Protein AF-A0A2K2VAF4-F1 (afdb_monomer_lite)

Radius of gyration: 20.51 Å; chains: 1; bounding box: 47×25×49 Å

pLDDT: mean 79.23, std 11.01, range [52.0, 97.5]

Secondary structure (DSSP, 8-state):
--HHHH-TTS-HHHHHHHTTS-HHHHHHHIIIIIITTTSS----------SSS-PEEEEEEEEEEGGGHHHHHHHHHHHTTSTTEEEEEEE-TTSEEEEEEEEEES-HHHHHHHHIIIIIIIS--EEE-

Structure (mmCIF, N/CA/C/O backbone):
data_AF-A0A2K2VAF4-F1
#
_entry.id   AF-A0A2K2VAF4-F1
#
loop_
_atom_site.group_PDB
_atom_site.id
_atom_site.type_symbol
_atom_site.label_atom_id
_atom_site.label_alt_id
_atom_site.label_comp_id
_atom_site.label_asym_id
_atom_site.label_entity_id
_atom_site.label_seq_id
_atom_site.pdbx_PDB_ins_code
_atom_site.Cartn_x
_atom_site.Cartn_y
_atom_site.Cartn_z
_atom_site.occupancy
_atom_site.B_iso_or_equiv
_atom_site.auth_seq_id
_atom_site.auth_comp_id
_atom_site.auth_asym_id
_atom_site.auth_atom_id
_atom_site.pdbx_PDB_model_num
ATOM 1 N N . MET A 1 1 ? -14.138 12.769 10.231 1.00 57.31 1 MET A N 1
ATOM 2 C CA . MET A 1 1 ? -13.441 11.464 10.156 1.00 57.31 1 MET A CA 1
ATOM 3 C C . MET A 1 1 ? -14.044 10.529 11.188 1.00 57.31 1 MET A C 1
ATOM 5 O O . MET A 1 1 ? -14.383 10.997 12.269 1.00 57.31 1 MET A O 1
ATOM 9 N N . ALA A 1 2 ? -14.223 9.248 10.860 1.00 76.12 2 ALA A N 1
ATOM 10 C CA . ALA A 1 2 ? -14.729 8.264 11.819 1.00 76.12 2 ALA A CA 1
ATOM 11 C C . ALA A 1 2 ? -13.666 7.969 12.897 1.00 76.12 2 ALA A C 1
ATOM 13 O O . ALA A 1 2 ? -12.475 7.975 12.599 1.00 76.12 2 ALA A O 1
ATOM 14 N N . LYS A 1 3 ? -14.076 7.693 14.144 1.00 81.81 3 LYS A N 1
ATOM 15 C CA . LYS A 1 3 ? -13.167 7.551 15.303 1.00 81.81 3 LYS A CA 1
ATOM 16 C C . LYS A 1 3 ? -12.039 6.529 15.070 1.00 81.81 3 LYS A C 1
ATOM 18 O O . LYS A 1 3 ? -10.884 6.860 15.300 1.00 81.81 3 LYS A O 1
ATOM 23 N N . LEU A 1 4 ? -12.356 5.360 14.502 1.00 80.00 4 LEU A N 1
ATOM 24 C CA . LEU A 1 4 ? -11.371 4.314 14.169 1.00 80.00 4 LEU A CA 1
ATOM 25 C C . LEU A 1 4 ? -10.371 4.703 13.069 1.00 80.00 4 LEU A C 1
ATOM 27 O O . LEU A 1 4 ? -9.291 4.129 13.010 1.00 80.00 4 LEU A O 1
ATOM 31 N N . GLN A 1 5 ? -10.700 5.673 12.209 1.00 80.44 5 GLN A N 1
ATOM 32 C CA . GLN A 1 5 ? -9.751 6.196 11.214 1.00 80.44 5 GLN A CA 1
ATOM 33 C C . GLN A 1 5 ? -8.731 7.148 11.845 1.00 80.44 5 GLN A C 1
ATOM 35 O O . GLN A 1 5 ? -7.645 7.335 11.305 1.00 80.44 5 GLN A O 1
ATOM 40 N N . MET A 1 6 ? -9.098 7.788 12.957 1.00 81.69 6 MET A N 1
ATOM 41 C CA . MET A 1 6 ? -8.213 8.695 13.686 1.00 81.69 6 MET A CA 1
ATOM 42 C C . MET A 1 6 ? -7.326 7.933 14.668 1.00 81.69 6 MET A C 1
ATOM 44 O O . MET A 1 6 ? -6.148 8.253 14.797 1.00 81.69 6 MET A O 1
ATOM 48 N N . ASP A 1 7 ? -7.903 6.944 15.348 1.00 83.25 7 ASP A N 1
ATOM 49 C CA . ASP A 1 7 ? -7.231 6.130 16.349 1.00 83.25 7 ASP A CA 1
ATOM 50 C C . ASP A 1 7 ? -7.825 4.714 16.366 1.00 83.25 7 ASP A C 1
ATOM 52 O O . ASP A 1 7 ? -8.927 4.478 16.869 1.00 83.25 7 ASP A O 1
ATOM 56 N N . SER A 1 8 ? -7.081 3.759 15.806 1.00 85.00 8 SER A N 1
ATOM 57 C CA . SER A 1 8 ? -7.471 2.346 15.780 1.00 85.00 8 SER A CA 1
ATOM 58 C C . SER A 1 8 ? -7.347 1.662 17.145 1.00 85.00 8 SER A C 1
ATOM 60 O O . SER A 1 8 ? -7.841 0.546 17.306 1.00 85.00 8 SER A O 1
ATOM 62 N N . LEU A 1 9 ? -6.726 2.319 18.134 1.00 86.69 9 LEU A N 1
ATOM 63 C CA . LEU A 1 9 ? -6.576 1.815 19.499 1.00 86.69 9 LEU A CA 1
ATOM 64 C C . LEU A 1 9 ? -7.702 2.278 20.430 1.00 86.69 9 LEU A C 1
ATOM 66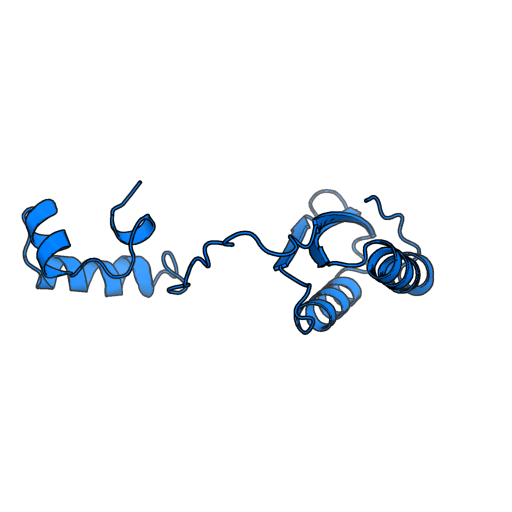 O O . LEU A 1 9 ? -7.736 1.860 21.589 1.00 86.69 9 LEU A O 1
ATOM 70 N N . THR A 1 10 ? -8.642 3.100 19.946 1.00 88.50 10 THR A N 1
ATOM 71 C CA . THR A 1 10 ? -9.796 3.519 20.745 1.00 88.50 10 THR A CA 1
ATOM 72 C C . THR A 1 10 ? -10.570 2.281 21.235 1.00 88.50 10 THR A C 1
ATOM 74 O O . THR A 1 10 ? -11.029 1.477 20.414 1.00 88.50 10 THR A O 1
ATOM 77 N N . PRO A 1 11 ? -10.782 2.121 22.556 1.00 92.50 11 PRO A N 1
ATOM 78 C CA . PRO A 1 11 ? -11.507 0.978 23.096 1.00 92.50 11 PRO A CA 1
ATOM 79 C C . PRO A 1 11 ? -12.932 0.868 22.540 1.00 92.50 11 PRO A C 1
ATOM 81 O O . PRO A 1 11 ? -13.665 1.855 22.452 1.00 92.50 11 PRO A O 1
ATOM 84 N N . MET A 1 12 ? -13.385 -0.356 22.247 1.00 92.44 12 MET A N 1
ATOM 85 C CA . MET A 1 12 ? -14.750 -0.597 21.743 1.00 92.44 12 MET A CA 1
ATOM 86 C C . MET A 1 12 ? -15.838 -0.114 22.710 1.00 92.44 12 MET A C 1
ATOM 88 O O . MET A 1 12 ? -16.926 0.257 22.278 1.00 92.44 12 MET A O 1
ATOM 92 N N . THR A 1 13 ? -15.546 -0.079 24.012 1.00 95.38 13 THR A N 1
ATOM 93 C CA . THR A 1 13 ? -16.416 0.496 25.048 1.00 95.38 13 THR A CA 1
ATOM 94 C C . THR A 1 13 ? -16.626 1.997 24.860 1.00 95.38 13 THR A C 1
ATOM 96 O O . THR A 1 13 ? -17.749 2.480 25.002 1.00 95.38 13 THR A O 1
ATOM 99 N N . GLU A 1 14 ? -15.583 2.738 24.484 1.00 94.00 14 GLU A N 1
ATOM 100 C CA . GLU A 1 14 ? -15.679 4.168 24.190 1.00 94.00 14 GLU A CA 1
ATOM 101 C C . GLU A 1 14 ? -16.489 4.407 22.913 1.00 94.00 14 GLU A C 1
ATOM 103 O O . GLU A 1 14 ? -17.366 5.270 22.896 1.00 94.00 14 GLU A O 1
ATOM 108 N N . ILE A 1 15 ? -16.263 3.600 21.872 1.00 92.81 15 ILE A N 1
ATOM 109 C CA . ILE A 1 15 ? -17.025 3.671 20.616 1.00 92.81 15 ILE A CA 1
ATOM 110 C C . ILE A 1 15 ? -18.506 3.372 20.866 1.00 92.81 15 ILE A C 1
ATOM 112 O O . ILE A 1 15 ? -19.373 4.115 20.412 1.00 92.81 15 ILE A O 1
ATOM 116 N N . ALA A 1 16 ? -18.803 2.320 21.630 1.00 94.50 16 ALA A N 1
ATOM 117 C CA . ALA A 1 16 ? -20.161 1.942 22.005 1.00 94.50 16 ALA A CA 1
ATOM 118 C C . ALA A 1 16 ? -20.878 3.066 22.766 1.00 94.50 16 ALA A C 1
ATOM 120 O O . ALA A 1 16 ? -22.022 3.392 22.449 1.00 94.50 16 ALA A O 1
ATOM 121 N N . ARG A 1 17 ? -20.174 3.717 23.701 1.00 95.38 17 ARG A N 1
ATOM 122 C CA . ARG A 1 17 ? -20.677 4.879 24.443 1.00 95.38 17 ARG A CA 1
ATOM 123 C C . ARG A 1 17 ? -20.974 6.064 23.521 1.00 95.38 17 ARG A C 1
ATOM 125 O O . ARG A 1 17 ? -22.045 6.649 23.630 1.00 95.38 17 ARG A O 1
ATOM 132 N N . LEU A 1 18 ? -20.057 6.408 22.614 1.00 93.38 18 LEU A N 1
ATOM 133 C CA . LEU A 1 18 ? -20.227 7.525 21.670 1.00 93.38 18 LEU A CA 1
ATOM 134 C C . LEU A 1 18 ? -21.395 7.303 20.704 1.00 93.38 18 LEU A C 1
ATOM 136 O O . LEU A 1 18 ? -22.095 8.246 20.352 1.00 93.38 18 LEU A O 1
ATOM 140 N N . LEU A 1 19 ? -21.603 6.056 20.284 1.00 93.19 19 LEU A N 1
ATOM 141 C CA . LEU A 1 19 ? -22.666 5.671 19.358 1.00 93.19 19 LEU A CA 1
ATOM 142 C C . LEU A 1 19 ? -23.986 5.316 20.064 1.00 93.19 19 LEU A C 1
ATOM 144 O O . LEU A 1 19 ? -24.953 4.978 19.387 1.00 93.19 19 LEU A O 1
ATOM 148 N N . ASN A 1 20 ? -24.028 5.375 21.401 1.00 96.31 20 ASN A N 1
ATOM 149 C CA . ASN A 1 20 ? -25.160 4.972 22.238 1.00 96.31 20 ASN A CA 1
ATOM 150 C C . ASN A 1 20 ? -25.717 3.575 21.886 1.00 96.31 20 ASN A C 1
ATOM 152 O O . ASN A 1 20 ? -26.913 3.376 21.667 1.00 96.31 20 ASN A O 1
ATOM 156 N N . VAL A 1 21 ? -24.826 2.590 21.789 1.00 96.69 21 VAL A N 1
ATOM 157 C CA . VAL A 1 21 ? -25.158 1.189 21.492 1.00 96.69 21 VAL A CA 1
ATOM 158 C C . VAL A 1 21 ? -24.388 0.248 22.412 1.00 96.69 21 VAL A C 1
ATOM 160 O O . VAL A 1 21 ? -23.443 0.646 23.085 1.00 96.69 21 VAL A O 1
ATOM 163 N N . SER A 1 22 ? -24.761 -1.034 22.435 1.00 97.50 22 SER A N 1
ATOM 164 C CA . SER A 1 22 ? -23.991 -2.040 23.168 1.00 97.50 22 SER A CA 1
ATOM 165 C C . SER A 1 22 ? -22.660 -2.349 22.476 1.00 97.50 22 SER A C 1
ATOM 167 O O . SER A 1 22 ? -22.562 -2.356 21.246 1.00 97.50 22 SER A O 1
ATOM 169 N N . VAL A 1 23 ? -21.648 -2.701 23.273 1.00 96.38 23 VAL A N 1
ATOM 170 C CA . VAL A 1 23 ? -20.339 -3.162 22.776 1.00 96.38 23 VAL A CA 1
ATOM 171 C C . VAL A 1 23 ? -20.499 -4.338 21.809 1.00 96.38 23 VAL A C 1
ATOM 173 O O . VAL A 1 23 ? -19.876 -4.359 20.750 1.00 96.38 23 VAL A O 1
ATOM 176 N N . SER A 1 24 ? -21.403 -5.276 22.105 1.00 97.31 24 SER A N 1
ATOM 177 C CA . SER A 1 24 ? -21.695 -6.417 21.229 1.00 97.31 24 SER A CA 1
ATOM 178 C C . SER A 1 24 ? -22.201 -5.989 19.850 1.00 97.31 24 SER A C 1
ATOM 180 O O . SER A 1 24 ? -21.834 -6.603 18.850 1.00 97.31 24 SER A O 1
ATOM 182 N N . LYS A 1 25 ? -23.011 -4.923 19.766 1.00 96.06 25 LYS A N 1
ATOM 183 C CA . LYS A 1 25 ? -23.507 -4.393 18.487 1.00 96.06 25 LYS A CA 1
ATOM 184 C C . LYS A 1 25 ? -22.379 -3.755 17.674 1.00 96.06 25 LYS A C 1
ATOM 186 O O . LYS A 1 25 ? -22.327 -3.974 16.465 1.00 96.06 25 LYS A O 1
ATOM 191 N N . VAL A 1 26 ? -21.462 -3.042 18.333 1.00 95.06 26 VAL A N 1
ATOM 192 C CA . VAL A 1 26 ? -20.247 -2.496 17.700 1.00 95.06 26 VAL A CA 1
ATOM 193 C C . VAL A 1 26 ? -19.373 -3.625 17.158 1.00 95.06 26 VAL A C 1
ATOM 195 O O . VAL A 1 26 ? -19.060 -3.630 15.971 1.00 95.06 26 VAL A O 1
ATOM 198 N N . ASN A 1 27 ? -19.061 -4.628 17.984 1.00 94.81 27 ASN A N 1
ATOM 199 C CA . ASN A 1 27 ? -18.234 -5.768 17.581 1.00 94.81 27 ASN A CA 1
ATOM 200 C C . ASN A 1 27 ? -18.860 -6.556 16.428 1.00 94.81 27 ASN A C 1
ATOM 202 O O . ASN A 1 27 ? -18.174 -6.878 15.460 1.00 94.81 27 ASN A O 1
ATOM 206 N N . ARG A 1 28 ? -20.172 -6.824 16.490 1.00 96.06 28 ARG A N 1
ATOM 207 C CA . ARG A 1 28 ? -20.883 -7.502 15.401 1.00 96.06 28 ARG A CA 1
ATOM 208 C C . ARG A 1 28 ? -20.764 -6.716 14.104 1.00 96.06 28 ARG A C 1
ATOM 210 O O . ARG A 1 28 ? -20.505 -7.317 13.067 1.00 96.06 28 ARG A O 1
ATOM 217 N N . HIS A 1 29 ? -20.945 -5.396 14.154 1.00 93.56 29 HIS A N 1
ATOM 218 C CA . HIS A 1 29 ? -20.848 -4.559 12.965 1.00 93.56 29 HIS A CA 1
ATOM 219 C C . HIS A 1 29 ? -19.423 -4.521 12.401 1.00 93.56 29 HIS A C 1
ATOM 221 O O . HIS A 1 29 ? -19.243 -4.718 11.202 1.00 93.56 29 HIS A O 1
ATOM 227 N N . LEU A 1 30 ? -18.419 -4.368 13.266 1.00 91.12 30 LEU A N 1
ATOM 228 C CA . LEU A 1 30 ? -17.010 -4.378 12.882 1.00 91.12 30 LEU A CA 1
ATOM 229 C C . LEU A 1 30 ? -16.628 -5.683 12.170 1.00 91.12 30 LEU A C 1
ATOM 231 O O . LEU A 1 30 ? -16.089 -5.646 11.070 1.00 91.12 30 LEU A O 1
ATOM 235 N N . GLN A 1 31 ? -16.966 -6.834 12.753 1.00 91.94 31 GLN A N 1
ATOM 236 C CA . GLN A 1 31 ? -16.624 -8.136 12.178 1.00 91.94 31 GLN A CA 1
ATOM 237 C C . GLN A 1 31 ? -17.432 -8.439 10.910 1.00 91.94 31 GLN A C 1
ATOM 239 O O . GLN A 1 31 ? -16.870 -8.794 9.877 1.00 91.94 31 GLN A O 1
ATOM 244 N N . THR A 1 32 ? -18.754 -8.257 10.969 1.00 93.12 32 THR A N 1
ATOM 245 C CA . THR A 1 32 ? -19.665 -8.705 9.903 1.00 93.12 32 THR A CA 1
ATOM 246 C C . THR A 1 32 ? -19.652 -7.773 8.704 1.00 93.12 32 THR A C 1
ATOM 248 O O . THR A 1 32 ? -19.744 -8.247 7.580 1.00 93.12 32 THR A O 1
ATOM 251 N N . HIS A 1 33 ? -19.560 -6.461 8.915 1.00 92.25 33 HIS A N 1
ATOM 252 C CA . HIS A 1 33 ? -19.773 -5.488 7.843 1.00 92.25 33 HIS A CA 1
ATOM 253 C C . HIS A 1 33 ? -18.512 -4.728 7.451 1.00 92.25 33 HIS A C 1
ATOM 255 O O . HIS A 1 33 ? -18.453 -4.255 6.328 1.00 92.25 33 HIS A O 1
ATOM 261 N N . LEU A 1 34 ? -17.505 -4.616 8.323 1.00 90.88 34 LEU A N 1
ATOM 262 C CA . LEU A 1 34 ? -16.294 -3.851 8.004 1.00 90.88 34 LEU A CA 1
ATOM 263 C C . LEU A 1 34 ? -15.106 -4.758 7.665 1.00 90.88 34 LEU A C 1
ATOM 265 O O . LEU A 1 34 ? -14.481 -4.576 6.624 1.00 90.88 34 LEU A O 1
ATOM 269 N N . ILE A 1 35 ? -14.818 -5.756 8.503 1.00 88.25 35 ILE A N 1
ATOM 270 C CA . ILE A 1 35 ? -13.678 -6.665 8.314 1.00 88.25 35 ILE A CA 1
ATOM 271 C C . ILE A 1 35 ? -13.995 -7.732 7.264 1.00 88.25 35 ILE A C 1
ATOM 273 O O . ILE A 1 35 ? -13.234 -7.887 6.313 1.00 88.25 35 ILE A O 1
ATOM 277 N N . SER A 1 36 ? -15.129 -8.440 7.380 1.00 90.12 36 SER A N 1
ATOM 278 C CA . SER A 1 36 ? -15.465 -9.513 6.423 1.00 90.12 36 SER A CA 1
ATOM 279 C C . SER A 1 36 ? -15.606 -9.004 4.980 1.00 90.12 36 SER A C 1
ATOM 281 O O . SER A 1 36 ? -15.301 -9.722 4.032 1.00 90.12 36 SER A O 1
ATOM 283 N N . GLN A 1 37 ? -16.020 -7.742 4.823 1.00 90.12 37 GLN A N 1
ATOM 284 C CA . GLN A 1 37 ? -16.175 -7.070 3.533 1.00 90.12 37 GLN A CA 1
ATOM 285 C C . GLN A 1 37 ? -14.896 -6.366 3.062 1.00 90.12 37 GLN A C 1
ATOM 287 O O . GLN A 1 37 ? -14.926 -5.693 2.036 1.00 90.12 37 GLN A O 1
ATOM 292 N N . LYS A 1 38 ? -13.782 -6.496 3.800 1.00 86.00 38 LYS A N 1
ATOM 293 C CA . LYS A 1 38 ? -12.496 -5.840 3.514 1.00 86.00 38 LYS A CA 1
ATOM 294 C C . LYS A 1 38 ? -12.579 -4.308 3.395 1.00 86.00 38 LYS A C 1
ATOM 296 O O . LYS A 1 38 ? -11.742 -3.695 2.750 1.00 86.00 38 LYS A O 1
ATOM 301 N N . ILE A 1 39 ? -13.559 -3.671 4.043 1.00 84.94 39 ILE A N 1
ATOM 302 C CA . ILE A 1 39 ? -13.608 -2.202 4.173 1.00 84.94 39 ILE A CA 1
ATOM 303 C C . ILE A 1 39 ? -12.482 -1.730 5.104 1.00 84.94 39 ILE A C 1
ATOM 305 O O . ILE A 1 39 ? -11.894 -0.671 4.895 1.00 84.94 39 ILE A O 1
ATOM 309 N N . ILE A 1 40 ? -12.174 -2.525 6.133 1.00 83.94 40 ILE A N 1
ATOM 310 C CA . ILE A 1 40 ? -10.949 -2.402 6.926 1.00 83.94 40 ILE A CA 1
ATOM 311 C C . ILE A 1 40 ? -10.062 -3.590 6.567 1.00 83.94 40 ILE A C 1
ATOM 313 O O . ILE A 1 40 ? -10.374 -4.724 6.925 1.00 83.94 40 ILE A O 1
ATOM 317 N N . GLU A 1 41 ? -8.965 -3.326 5.862 1.00 78.19 41 GLU A N 1
ATOM 318 C CA . GLU A 1 41 ? -8.022 -4.366 5.439 1.00 78.19 41 GLU A CA 1
ATOM 319 C C . GLU A 1 41 ? -7.043 -4.744 6.555 1.00 78.19 41 GLU A C 1
ATOM 321 O O . GLU A 1 41 ? -6.785 -5.922 6.791 1.00 78.19 41 GLU A O 1
ATOM 326 N N . SER A 1 42 ? -6.497 -3.750 7.262 1.00 76.38 42 SER A N 1
ATOM 327 C CA . SER A 1 42 ? -5.551 -3.962 8.361 1.00 76.38 42 SER A CA 1
ATOM 328 C C . SER A 1 42 ? -5.445 -2.741 9.281 1.00 76.38 42 SER A C 1
ATOM 330 O O . SER A 1 42 ? -5.887 -1.641 8.945 1.00 76.38 42 SER A O 1
ATOM 332 N N . ASN A 1 43 ? -4.837 -2.940 10.454 1.00 75.81 43 ASN A N 1
ATOM 333 C CA . ASN A 1 43 ? -4.417 -1.856 11.338 1.00 75.81 43 ASN A CA 1
ATOM 334 C C . ASN A 1 43 ? -2.936 -1.549 11.088 1.00 75.81 43 ASN A C 1
A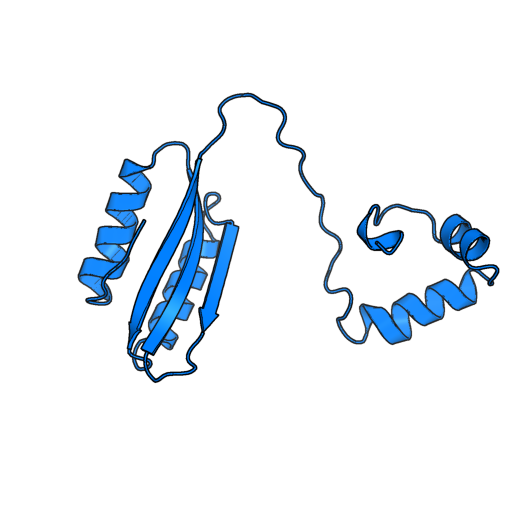TOM 336 O O . ASN A 1 43 ? -2.092 -2.429 11.241 1.00 75.81 43 ASN A O 1
ATOM 340 N N . SER A 1 44 ? -2.612 -0.297 10.769 1.00 75.44 44 SER A N 1
ATOM 341 C CA . SER A 1 44 ? -1.233 0.159 10.560 1.00 75.44 44 SER A CA 1
ATOM 342 C C . SER A 1 44 ? -0.829 1.215 11.588 1.00 75.44 44 SER A C 1
ATOM 344 O O . SER A 1 44 ? -1.631 2.084 11.934 1.00 75.44 44 SER A O 1
ATOM 346 N N . LEU A 1 45 ? 0.433 1.207 12.022 1.00 71.94 45 LEU A N 1
ATOM 347 C CA . LEU A 1 45 ? 0.995 2.291 12.828 1.00 71.94 45 LEU A CA 1
ATOM 348 C C . LEU A 1 45 ? 1.454 3.436 11.920 1.00 71.94 45 LEU A C 1
ATOM 350 O O . LEU A 1 45 ? 2.359 3.273 11.102 1.00 71.94 45 LEU A O 1
ATOM 354 N N . ARG A 1 46 ? 0.878 4.628 12.098 1.00 68.38 46 ARG A N 1
ATOM 355 C CA . ARG A 1 46 ? 1.351 5.832 11.408 1.00 68.38 46 ARG A CA 1
ATOM 356 C C . ARG A 1 46 ? 2.572 6.389 12.139 1.00 68.38 46 ARG A C 1
ATOM 358 O O . ARG A 1 46 ? 2.443 7.044 13.172 1.00 68.38 46 ARG A O 1
ATOM 365 N N . LYS A 1 47 ? 3.771 6.137 11.612 1.00 61.28 47 LYS A N 1
ATOM 366 C CA . LYS A 1 47 ? 5.017 6.672 12.179 1.00 61.28 47 LYS A CA 1
ATOM 367 C C . LYS A 1 47 ? 5.056 8.194 11.994 1.00 61.28 47 LYS A C 1
ATOM 369 O O . LYS A 1 47 ? 5.076 8.687 10.868 1.00 61.28 47 LYS A O 1
ATOM 374 N N . ARG A 1 48 ? 5.077 8.952 13.095 1.00 55.28 48 ARG A N 1
ATOM 375 C CA . ARG A 1 48 ? 5.359 10.394 13.059 1.00 55.28 48 ARG A CA 1
ATOM 376 C C . ARG A 1 48 ? 6.860 10.562 12.832 1.00 55.28 48 ARG A C 1
ATOM 378 O O . ARG A 1 48 ? 7.652 10.147 13.674 1.00 55.28 48 ARG A O 1
ATOM 385 N N . ILE A 1 49 ? 7.253 11.117 11.688 1.00 55.88 49 ILE A N 1
ATOM 386 C CA . ILE A 1 49 ? 8.662 11.403 11.400 1.00 55.88 49 ILE A CA 1
ATOM 387 C C . ILE A 1 49 ? 9.053 12.613 12.255 1.00 55.88 49 ILE A C 1
ATOM 389 O O . ILE A 1 49 ? 8.635 13.738 11.992 1.00 55.88 49 ILE A O 1
ATOM 393 N N . LEU A 1 50 ? 9.772 12.353 13.345 1.00 53.41 50 LEU A N 1
ATOM 394 C CA . LEU A 1 50 ? 10.365 13.374 14.200 1.00 53.41 50 LEU A CA 1
ATOM 395 C C . LEU A 1 50 ? 11.757 13.668 13.636 1.00 53.41 50 LEU A C 1
ATOM 397 O O . LEU A 1 50 ? 12.640 12.824 13.734 1.00 53.41 50 LEU A O 1
ATOM 401 N N . ASN A 1 51 ? 11.884 14.827 12.988 1.00 59.59 51 ASN A N 1
ATOM 402 C CA . ASN A 1 51 ? 13.101 15.437 12.446 1.00 59.59 51 ASN A CA 1
ATOM 403 C C . ASN A 1 51 ? 14.422 14.819 12.931 1.00 59.59 51 ASN A C 1
ATOM 405 O O . ASN A 1 51 ? 14.801 15.019 14.085 1.00 59.59 51 ASN A O 1
ATOM 409 N N . ARG A 1 52 ? 15.135 14.163 12.011 1.00 52.00 52 ARG A N 1
ATOM 410 C CA . ARG A 1 52 ? 16.600 14.026 11.943 1.00 52.00 52 ARG A CA 1
ATOM 411 C C . ARG A 1 52 ? 16.899 13.338 10.615 1.00 52.00 52 ARG A C 1
ATOM 413 O O . ARG A 1 52 ? 16.539 12.179 10.461 1.00 52.00 52 ARG A O 1
ATOM 420 N N . GLU A 1 53 ? 17.444 14.113 9.675 1.00 60.25 53 GLU A N 1
ATOM 421 C CA . GLU A 1 53 ? 17.697 13.743 8.275 1.00 60.25 53 GLU A CA 1
ATOM 422 C C . GLU A 1 53 ? 16.423 13.219 7.599 1.00 60.25 53 GLU A C 1
ATOM 424 O O . GLU A 1 53 ? 16.044 12.054 7.724 1.00 60.25 53 GLU A O 1
ATOM 429 N N . ASN A 1 54 ? 15.691 14.115 6.936 1.00 67.19 54 ASN A N 1
ATOM 430 C CA . ASN A 1 54 ? 14.481 13.722 6.227 1.00 67.19 54 ASN A CA 1
ATOM 431 C C . ASN A 1 54 ? 14.894 13.183 4.857 1.00 67.19 54 ASN A C 1
ATOM 433 O O . ASN A 1 54 ? 15.375 13.965 4.043 1.00 67.19 54 ASN A O 1
ATOM 437 N N . PRO A 1 55 ? 14.716 11.882 4.595 1.00 70.88 55 PRO A N 1
ATOM 438 C CA . PRO A 1 55 ? 14.860 11.383 3.245 1.00 70.88 55 PRO A CA 1
ATOM 439 C C . PRO A 1 55 ? 13.735 11.977 2.405 1.00 70.88 55 PRO A C 1
ATOM 441 O O . PRO A 1 55 ? 12.600 12.136 2.873 1.00 70.88 55 PRO A O 1
ATOM 444 N N . GLU A 1 56 ? 14.078 12.323 1.180 1.00 78.25 56 GLU A N 1
ATOM 445 C CA . GLU A 1 56 ? 13.167 12.895 0.212 1.00 78.25 56 GLU A CA 1
ATOM 446 C C . GLU A 1 56 ? 12.176 11.828 -0.243 1.00 78.25 56 GLU A C 1
ATOM 448 O O . GLU A 1 56 ? 12.534 10.662 -0.438 1.00 78.25 56 GLU A O 1
ATOM 453 N N . ASN A 1 57 ? 10.914 12.233 -0.383 1.00 81.12 57 ASN A N 1
ATOM 454 C CA . ASN A 1 57 ? 9.917 11.409 -1.044 1.00 81.12 57 ASN A CA 1
ATOM 455 C C . ASN A 1 57 ? 9.941 11.776 -2.522 1.00 81.12 57 ASN A C 1
ATOM 457 O O . ASN A 1 57 ? 9.627 12.911 -2.877 1.00 81.12 57 ASN A O 1
ATOM 461 N N . LEU A 1 58 ? 10.289 10.812 -3.357 1.00 81.44 58 LEU A N 1
ATOM 462 C CA . LEU A 1 58 ? 10.299 10.956 -4.801 1.00 81.44 58 LEU A CA 1
ATOM 463 C C . LEU A 1 58 ? 9.056 10.277 -5.369 1.00 81.44 58 LEU A C 1
ATOM 465 O O . LEU A 1 58 ? 8.719 9.154 -4.977 1.00 81.44 58 LEU A O 1
ATOM 469 N N . LEU A 1 59 ? 8.371 10.984 -6.264 1.00 83.44 59 LEU A N 1
ATOM 470 C CA . LEU A 1 59 ? 7.262 10.460 -7.045 1.00 83.44 59 LEU A CA 1
ATOM 471 C C . LEU A 1 59 ? 7.768 10.234 -8.464 1.00 83.44 59 LEU A C 1
ATOM 473 O O . LEU A 1 59 ? 8.175 11.183 -9.115 1.00 83.44 59 LEU A O 1
ATOM 477 N N . PHE A 1 60 ? 7.699 9.001 -8.947 1.00 79.69 60 PHE A N 1
ATOM 478 C CA . PHE A 1 60 ? 8.086 8.673 -10.314 1.00 79.69 60 PHE A CA 1
ATOM 479 C C . PHE A 1 60 ? 6.868 8.298 -11.125 1.00 79.69 60 PHE A C 1
ATOM 481 O O . PHE A 1 60 ? 6.009 7.544 -10.658 1.00 79.69 60 PHE A O 1
ATOM 488 N N . ILE A 1 61 ? 6.831 8.782 -12.359 1.00 79.56 61 ILE A N 1
ATOM 489 C CA . ILE A 1 61 ? 5.810 8.416 -13.331 1.00 79.56 61 ILE A CA 1
ATOM 490 C C . ILE A 1 61 ? 6.486 7.629 -14.444 1.00 79.56 61 ILE A C 1
ATOM 492 O O . ILE A 1 61 ? 7.348 8.158 -15.141 1.00 79.56 61 ILE A O 1
ATOM 496 N N . VAL A 1 62 ? 6.083 6.373 -14.615 1.00 78.25 62 VAL A N 1
ATOM 497 C CA . VAL A 1 62 ? 6.552 5.510 -15.703 1.00 78.25 62 VAL A CA 1
ATOM 498 C C . VAL A 1 62 ? 5.405 5.288 -16.666 1.00 78.25 62 VAL A C 1
ATOM 500 O O . VAL A 1 62 ? 4.342 4.798 -16.273 1.00 78.25 62 VAL A O 1
ATOM 503 N N . LYS A 1 63 ? 5.632 5.630 -17.933 1.00 77.62 63 LYS A N 1
ATOM 504 C CA . LYS A 1 63 ? 4.690 5.356 -19.014 1.00 77.62 63 LYS A CA 1
ATOM 505 C C . LYS A 1 63 ? 5.188 4.166 -19.830 1.00 77.62 63 LYS A C 1
ATOM 507 O O . LYS A 1 63 ? 6.326 4.163 -20.290 1.00 77.62 63 LYS A O 1
ATOM 512 N N . GLY A 1 64 ? 4.331 3.171 -20.033 1.00 75.00 64 GLY A N 1
ATOM 513 C CA . GLY A 1 64 ? 4.643 2.007 -20.863 1.00 75.00 64 GLY A CA 1
ATOM 514 C C . GLY A 1 64 ? 3.429 1.485 -21.625 1.00 75.00 64 GLY A C 1
ATOM 515 O O . GLY A 1 64 ? 2.303 1.937 -21.417 1.00 75.00 64 GLY A O 1
ATOM 516 N N . LYS A 1 65 ? 3.666 0.534 -22.532 1.00 74.25 65 LYS A N 1
ATOM 517 C CA . LYS A 1 65 ? 2.613 -0.130 -23.320 1.00 74.25 65 LYS A CA 1
ATOM 518 C C . LYS A 1 65 ? 2.002 -1.277 -22.523 1.00 74.25 65 LYS A C 1
ATOM 520 O O . LYS A 1 65 ? 2.745 -1.985 -21.853 1.00 74.25 65 LYS A O 1
ATOM 525 N N . THR A 1 66 ? 0.697 -1.529 -22.646 1.00 72.19 66 THR A N 1
ATOM 526 C CA . THR A 1 66 ? 0.005 -2.618 -21.920 1.00 72.19 66 THR A CA 1
ATOM 527 C C . THR A 1 66 ? 0.665 -3.992 -22.017 1.00 72.19 66 THR A C 1
ATOM 529 O O . THR A 1 66 ? 0.580 -4.753 -21.060 1.00 72.19 66 THR A O 1
ATOM 532 N N . ASP A 1 67 ? 1.376 -4.287 -23.105 1.00 74.44 67 ASP A N 1
ATOM 533 C CA . ASP A 1 67 ? 2.072 -5.566 -23.311 1.00 74.44 67 ASP A CA 1
ATOM 534 C C . ASP A 1 67 ? 3.181 -5.840 -22.274 1.00 74.44 67 ASP A C 1
ATOM 536 O O . ASP A 1 67 ? 3.611 -6.979 -22.116 1.00 74.44 67 ASP A O 1
ATOM 540 N N . TYR A 1 68 ? 3.631 -4.817 -21.538 1.00 76.62 68 TYR A N 1
ATOM 541 C CA . TYR A 1 68 ? 4.652 -4.937 -20.491 1.00 76.62 68 TYR A CA 1
ATOM 542 C C . TYR A 1 68 ? 4.079 -4.978 -19.068 1.00 76.62 68 TYR A C 1
ATOM 544 O O . TYR A 1 68 ? 4.843 -4.891 -18.107 1.00 76.62 68 TYR A O 1
ATOM 552 N N . ILE A 1 69 ? 2.757 -5.100 -18.895 1.00 77.50 69 ILE A N 1
ATOM 553 C CA . ILE A 1 69 ? 2.133 -5.032 -17.565 1.00 77.50 69 ILE A CA 1
ATOM 554 C C . ILE A 1 69 ? 2.622 -6.138 -16.622 1.00 77.50 69 ILE A C 1
ATOM 556 O O . ILE A 1 69 ? 2.980 -5.840 -15.487 1.00 77.50 69 ILE A O 1
ATOM 560 N N . ASP A 1 70 ? 2.759 -7.375 -17.104 1.00 82.06 70 ASP A N 1
ATOM 561 C CA . ASP A 1 70 ? 3.252 -8.490 -16.286 1.00 82.06 70 ASP A CA 1
ATOM 562 C C . ASP A 1 70 ? 4.695 -8.241 -15.827 1.00 82.06 70 ASP A C 1
ATOM 564 O O . ASP A 1 70 ? 5.052 -8.492 -14.675 1.00 82.06 70 ASP A O 1
ATOM 568 N N . LEU A 1 71 ? 5.533 -7.694 -16.714 1.00 79.56 71 LEU A N 1
ATOM 569 C CA . LEU A 1 71 ? 6.909 -7.320 -16.392 1.00 79.56 71 LEU A CA 1
ATOM 570 C C . LEU A 1 71 ? 6.950 -6.172 -15.372 1.00 79.56 71 LEU A C 1
ATOM 572 O O . LEU A 1 71 ? 7.771 -6.192 -14.456 1.00 79.56 71 LEU A O 1
ATOM 576 N N . MET A 1 72 ? 6.039 -5.203 -15.477 1.00 78.62 72 MET A N 1
ATOM 577 C CA . MET A 1 72 ? 5.901 -4.138 -14.482 1.00 78.62 72 MET A CA 1
ATOM 578 C C . MET A 1 72 ? 5.468 -4.649 -13.123 1.00 78.62 72 MET A C 1
ATOM 580 O O . MET A 1 72 ? 6.000 -4.189 -12.117 1.00 78.62 72 MET A O 1
ATOM 584 N N . GLU A 1 73 ? 4.519 -5.578 -13.071 1.00 81.19 73 GLU A N 1
ATOM 585 C CA . GLU A 1 73 ? 4.091 -6.181 -11.812 1.00 81.19 73 GLU A CA 1
ATOM 586 C C . GLU A 1 73 ? 5.249 -6.938 -11.149 1.00 81.19 73 GLU A C 1
ATOM 588 O O . GLU A 1 73 ? 5.447 -6.804 -9.940 1.00 81.19 73 GLU A O 1
ATOM 593 N N . HIS A 1 74 ? 6.088 -7.629 -11.930 1.00 83.00 74 HIS A N 1
ATOM 594 C CA . HIS A 1 74 ? 7.322 -8.241 -11.424 1.00 83.00 74 HIS A CA 1
ATOM 595 C C . HIS A 1 74 ? 8.308 -7.196 -10.886 1.00 83.00 74 HIS A C 1
ATOM 597 O O . HIS A 1 74 ? 8.813 -7.348 -9.775 1.00 83.00 74 HIS A O 1
ATOM 603 N N . ILE A 1 75 ? 8.537 -6.104 -11.621 1.00 79.19 75 ILE A N 1
ATOM 604 C CA . ILE A 1 75 ? 9.420 -5.016 -11.180 1.00 79.19 75 ILE A CA 1
ATOM 605 C C . ILE A 1 75 ? 8.891 -4.370 -9.897 1.00 79.19 75 ILE A C 1
ATOM 607 O O . ILE A 1 75 ? 9.651 -4.193 -8.952 1.00 79.19 75 ILE A O 1
ATOM 611 N N . ILE A 1 76 ? 7.594 -4.062 -9.813 1.00 81.44 76 ILE A N 1
ATOM 612 C CA . ILE A 1 76 ? 6.958 -3.534 -8.595 1.00 81.44 76 ILE A CA 1
ATOM 613 C C . ILE A 1 76 ? 7.127 -4.524 -7.440 1.00 81.44 76 ILE A C 1
ATOM 615 O O . ILE A 1 76 ? 7.470 -4.121 -6.328 1.00 81.44 76 ILE A O 1
ATOM 619 N N . SER A 1 77 ? 6.924 -5.818 -7.694 1.00 84.25 77 SER A N 1
ATOM 620 C CA . SER A 1 77 ? 7.116 -6.861 -6.690 1.00 84.25 77 SER A CA 1
ATOM 621 C C . SER A 1 77 ? 8.561 -6.908 -6.189 1.00 84.25 77 SER A C 1
ATOM 623 O O . SER A 1 77 ? 8.777 -7.102 -4.993 1.00 84.25 77 SER A O 1
ATOM 625 N N . ASP A 1 78 ? 9.555 -6.716 -7.052 1.00 81.50 78 ASP A N 1
ATOM 626 C CA . ASP A 1 78 ? 10.958 -6.658 -6.641 1.00 81.50 78 ASP A CA 1
ATOM 627 C C . ASP A 1 78 ? 11.289 -5.361 -5.899 1.00 81.50 78 ASP A C 1
ATOM 629 O O . ASP A 1 78 ? 11.939 -5.403 -4.854 1.00 81.50 78 ASP A O 1
ATOM 633 N N . LEU A 1 79 ? 10.766 -4.225 -6.366 1.00 78.75 79 LEU A N 1
ATOM 634 C CA . LEU A 1 79 ? 10.913 -2.921 -5.720 1.00 78.75 79 LEU A CA 1
ATOM 635 C C . LEU A 1 79 ? 10.300 -2.895 -4.318 1.00 78.75 79 LEU A C 1
ATOM 637 O O . LEU A 1 79 ? 10.873 -2.305 -3.407 1.00 78.75 79 LEU A O 1
ATOM 641 N N . SER A 1 80 ? 9.180 -3.586 -4.108 1.00 82.25 80 SER A N 1
ATOM 642 C CA . SER A 1 80 ? 8.508 -3.647 -2.804 1.00 82.25 80 SER A CA 1
ATOM 643 C C . SER A 1 80 ? 9.336 -4.294 -1.690 1.00 82.25 80 SER A C 1
ATOM 645 O O . SER A 1 80 ? 8.994 -4.172 -0.515 1.00 82.25 80 SER A O 1
ATOM 647 N N . LYS A 1 81 ? 10.444 -4.958 -2.042 1.00 80.81 81 LYS A N 1
ATOM 648 C CA . LYS A 1 81 ? 11.392 -5.546 -1.087 1.00 80.81 81 LYS A CA 1
ATOM 649 C C . LYS A 1 81 ? 12.380 -4.515 -0.530 1.00 80.81 81 LYS A C 1
ATOM 651 O O . LYS A 1 81 ? 13.052 -4.801 0.460 1.00 80.81 81 LYS A O 1
ATOM 656 N N . PHE A 1 82 ? 12.497 -3.343 -1.154 1.00 79.50 82 PHE A N 1
ATOM 657 C CA . PHE A 1 82 ? 13.398 -2.280 -0.718 1.00 79.50 82 PHE A CA 1
ATOM 658 C C . PHE A 1 82 ? 12.749 -1.434 0.378 1.00 79.50 82 PHE A C 1
ATOM 660 O O . PHE A 1 82 ? 11.561 -1.125 0.321 1.00 79.50 82 PHE A O 1
ATOM 667 N N . TRP A 1 83 ? 13.535 -1.022 1.376 1.00 79.31 83 TRP A N 1
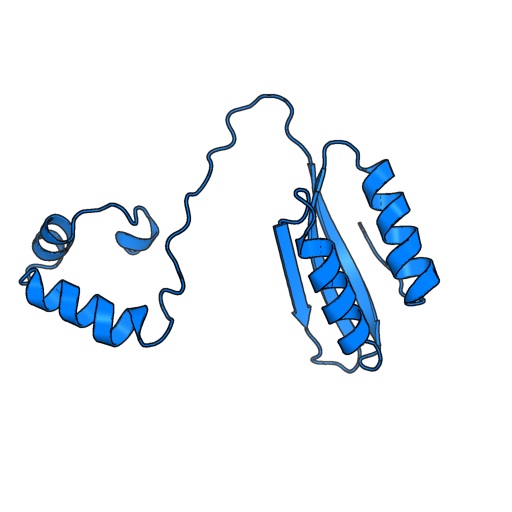ATOM 668 C CA . TRP A 1 83 ? 13.027 -0.192 2.475 1.00 79.31 83 TRP A CA 1
ATOM 669 C C . TRP A 1 83 ? 12.667 1.227 2.006 1.00 79.31 83 TRP A C 1
ATOM 671 O O . TRP A 1 83 ? 11.878 1.913 2.657 1.00 79.31 83 TRP A O 1
ATOM 681 N N . GLU A 1 84 ? 13.241 1.655 0.880 1.00 82.69 84 GLU A N 1
ATOM 682 C CA . GLU A 1 84 ? 12.940 2.904 0.196 1.00 82.69 84 GLU A CA 1
ATOM 683 C C . GLU A 1 84 ? 11.552 2.885 -0.462 1.00 82.69 84 GLU A C 1
ATOM 685 O O . GLU A 1 84 ? 10.982 3.947 -0.685 1.00 82.69 84 GLU A O 1
ATOM 690 N N . PHE A 1 85 ? 10.979 1.722 -0.779 1.00 82.81 85 PHE A N 1
ATOM 691 C CA . PHE A 1 85 ? 9.691 1.645 -1.467 1.00 82.81 85 PHE A CA 1
ATOM 692 C C . PHE A 1 85 ? 8.524 1.972 -0.527 1.00 82.81 85 PHE A C 1
ATOM 694 O O . PHE A 1 85 ? 8.390 1.395 0.551 1.00 82.81 85 PHE A O 1
ATOM 701 N N . LEU A 1 86 ? 7.651 2.890 -0.952 1.00 82.75 86 LEU A N 1
ATOM 702 C CA . LEU A 1 86 ? 6.451 3.267 -0.202 1.00 82.75 86 LEU A CA 1
ATOM 703 C C . LEU A 1 86 ? 5.187 2.666 -0.814 1.00 82.75 86 LEU A C 1
ATOM 705 O O . LEU A 1 86 ? 4.386 2.059 -0.106 1.00 82.75 86 LEU A O 1
ATOM 709 N N . SER A 1 87 ? 4.986 2.866 -2.115 1.00 85.00 87 SER A N 1
ATOM 710 C CA . SER A 1 87 ? 3.804 2.378 -2.821 1.00 85.00 87 SER A CA 1
ATOM 711 C C . SER A 1 87 ? 3.984 2.447 -4.334 1.00 85.00 87 SER A C 1
ATOM 713 O O . SER A 1 87 ? 4.772 3.241 -4.850 1.00 85.00 87 SER A O 1
ATOM 715 N N . ALA A 1 88 ? 3.190 1.644 -5.042 1.00 84.88 88 ALA A N 1
ATOM 716 C CA . ALA A 1 88 ? 2.982 1.774 -6.474 1.00 84.88 88 ALA A CA 1
ATOM 717 C C . ALA A 1 88 ? 1.486 1.687 -6.794 1.00 84.88 88 ALA A C 1
ATOM 719 O O . ALA A 1 88 ? 0.744 0.953 -6.140 1.00 84.88 88 ALA A O 1
ATOM 720 N N . THR A 1 89 ? 1.038 2.431 -7.799 1.00 84.06 89 THR A N 1
ATOM 721 C CA . THR A 1 89 ? -0.299 2.275 -8.382 1.00 84.06 89 THR A CA 1
ATOM 722 C C . THR A 1 89 ? -0.199 2.375 -9.891 1.00 84.06 89 THR A C 1
ATOM 724 O O . THR A 1 89 ? 0.652 3.102 -10.399 1.00 84.06 89 THR A O 1
ATOM 727 N N . TYR A 1 90 ? -1.051 1.648 -10.608 1.00 79.75 90 TYR A N 1
ATOM 728 C CA . TYR A 1 90 ? -1.088 1.701 -12.058 1.00 79.75 90 TYR A CA 1
ATOM 729 C C . TYR A 1 90 ? -2.504 1.903 -12.584 1.00 79.75 90 TYR A C 1
ATOM 731 O O . TYR A 1 90 ? -3.494 1.538 -11.948 1.00 79.75 90 TYR A O 1
ATOM 739 N N . ASN A 1 91 ? -2.598 2.497 -13.768 1.00 78.94 91 ASN A N 1
ATOM 740 C CA . ASN A 1 91 ? -3.850 2.680 -14.490 1.00 78.94 91 ASN A CA 1
ATOM 741 C C . ASN A 1 91 ? -3.631 2.350 -15.968 1.00 78.94 91 ASN A C 1
ATOM 743 O O . ASN A 1 91 ? -2.710 2.891 -16.570 1.00 78.94 91 ASN A O 1
ATOM 747 N N . SER A 1 92 ? -4.474 1.483 -16.533 1.00 68.44 92 SER A N 1
ATOM 748 C CA . SER A 1 92 ? -4.366 0.935 -17.895 1.00 68.44 92 SER A CA 1
ATOM 749 C C . SER A 1 92 ? -5.499 1.375 -18.838 1.00 68.44 92 SER A C 1
ATOM 751 O O . SER A 1 92 ? -5.730 0.756 -19.876 1.00 68.44 92 SER A O 1
ATOM 753 N N . ARG A 1 93 ? -6.244 2.440 -18.501 1.00 64.31 93 ARG A N 1
ATOM 754 C CA . ARG A 1 93 ? -7.486 2.828 -19.204 1.00 64.31 93 ARG A CA 1
ATOM 755 C C . ARG A 1 93 ? -7.338 3.231 -20.682 1.00 64.31 93 ARG A C 1
ATOM 757 O O . ARG A 1 93 ? -8.365 3.431 -21.324 1.00 64.31 93 ARG A O 1
ATOM 764 N N . THR A 1 94 ? -6.130 3.354 -21.236 1.00 56.78 94 THR A N 1
ATOM 765 C CA . THR A 1 94 ? -5.916 3.898 -22.593 1.00 56.78 94 THR A CA 1
ATOM 766 C C . THR A 1 94 ? -4.967 3.084 -23.482 1.00 56.78 94 THR A C 1
ATOM 768 O O . THR A 1 94 ? -4.448 3.631 -24.448 1.00 56.78 94 THR A O 1
ATOM 771 N N . GLY A 1 95 ? -4.703 1.803 -23.189 1.00 61.50 95 GLY A N 1
ATOM 772 C CA . GLY A 1 95 ? -3.738 0.976 -23.954 1.00 61.50 95 GLY A CA 1
ATOM 773 C C . GLY A 1 95 ? -2.262 1.292 -23.658 1.00 61.50 95 GLY A C 1
ATOM 774 O O . GLY A 1 95 ? -1.384 0.453 -23.831 1.00 61.50 95 GLY A O 1
ATOM 775 N N . ASP A 1 96 ? -2.004 2.466 -23.093 1.00 65.62 96 ASP A N 1
ATOM 776 C CA . ASP A 1 96 ? -0.830 2.744 -22.277 1.00 65.62 96 ASP A CA 1
ATOM 777 C C . ASP A 1 96 ? -1.179 2.491 -20.805 1.00 65.62 96 ASP A C 1
ATOM 779 O O . ASP A 1 96 ? -2.310 2.754 -20.373 1.00 65.62 96 ASP A O 1
ATOM 783 N N . TYR A 1 97 ? -0.206 2.022 -20.024 1.00 71.88 97 TYR A N 1
ATOM 784 C CA . TYR A 1 97 ? -0.283 2.108 -18.573 1.00 71.88 97 TYR A CA 1
ATOM 785 C C . TYR A 1 97 ? 0.589 3.253 -18.061 1.00 71.88 97 TYR A C 1
ATOM 787 O O . TYR A 1 97 ? 1.664 3.550 -18.588 1.00 71.88 97 TYR A O 1
ATOM 795 N N . VAL A 1 98 ? 0.117 3.876 -16.987 1.00 70.31 98 VAL A N 1
ATOM 796 C CA . VAL A 1 98 ? 0.905 4.798 -16.171 1.00 70.31 98 VAL A CA 1
ATOM 797 C C . VAL A 1 98 ? 1.094 4.150 -14.816 1.00 70.31 98 VAL A C 1
ATOM 799 O O . VAL A 1 98 ? 0.098 3.808 -14.178 1.00 70.31 98 VAL A O 1
ATOM 802 N N . VAL A 1 99 ? 2.344 3.989 -14.382 1.00 75.25 99 VAL A N 1
ATOM 803 C CA . VAL A 1 99 ? 2.668 3.582 -13.012 1.00 75.25 99 VAL A CA 1
ATOM 804 C C . VAL A 1 99 ? 3.221 4.769 -12.249 1.00 75.25 99 VAL A C 1
ATOM 806 O O . VAL A 1 99 ? 4.148 5.435 -12.700 1.00 75.25 99 VAL A O 1
ATOM 809 N N . LEU A 1 100 ? 2.634 5.016 -11.085 1.00 80.94 100 LEU A N 1
ATOM 810 C CA . LEU A 1 100 ? 3.115 5.975 -10.105 1.00 80.94 100 LEU A CA 1
ATOM 811 C C . LEU A 1 100 ? 3.867 5.211 -9.023 1.00 80.94 100 LEU A C 1
ATOM 813 O O . LEU A 1 100 ? 3.265 4.369 -8.356 1.00 80.94 100 LEU A O 1
ATOM 817 N N . PHE A 1 101 ? 5.146 5.522 -8.834 1.00 83.56 101 PHE A N 1
ATOM 818 C CA . PHE A 1 101 ? 5.972 4.982 -7.758 1.00 83.56 101 PHE A CA 1
ATOM 819 C C . PHE A 1 101 ? 6.252 6.054 -6.728 1.00 83.56 101 PHE A C 1
ATOM 821 O O . PHE A 1 101 ? 6.627 7.169 -7.073 1.00 83.56 101 PHE A O 1
ATOM 828 N N . MET A 1 102 ? 6.151 5.693 -5.458 1.00 85.31 102 MET A N 1
ATOM 829 C CA . MET A 1 102 ? 6.651 6.518 -4.374 1.00 85.31 102 MET A CA 1
ATOM 830 C C . MET A 1 102 ? 7.814 5.812 -3.696 1.00 85.31 102 MET A C 1
ATOM 832 O O . MET A 1 102 ? 7.673 4.678 -3.230 1.00 85.31 102 MET A O 1
ATOM 836 N N . MET A 1 103 ? 8.945 6.506 -3.605 1.00 84.81 103 MET A N 1
ATOM 837 C CA . MET A 1 103 ? 10.114 6.034 -2.871 1.00 84.81 103 MET A CA 1
ATOM 838 C C . MET A 1 103 ? 10.618 7.095 -1.900 1.00 84.81 103 MET A C 1
ATOM 840 O O . MET A 1 103 ? 10.389 8.287 -2.082 1.00 84.81 103 MET A O 1
ATOM 844 N N . LYS A 1 104 ? 11.318 6.648 -0.865 1.00 86.75 104 LYS A N 1
ATOM 845 C CA . LYS A 1 104 ? 11.925 7.453 0.187 1.00 86.75 104 LYS A CA 1
ATOM 846 C C . LYS A 1 104 ? 13.428 7.225 0.161 1.00 86.75 104 LYS A C 1
ATOM 848 O O . LYS A 1 104 ? 13.865 6.110 0.423 1.00 86.75 104 LYS A O 1
ATOM 853 N N . THR A 1 105 ? 14.219 8.254 -0.124 1.00 83.38 105 THR A N 1
ATOM 854 C CA . THR A 1 105 ? 15.679 8.112 -0.243 1.00 83.38 105 THR A CA 1
ATOM 855 C C . THR A 1 105 ? 16.440 9.264 0.400 1.00 83.38 105 THR A C 1
ATOM 857 O O . TH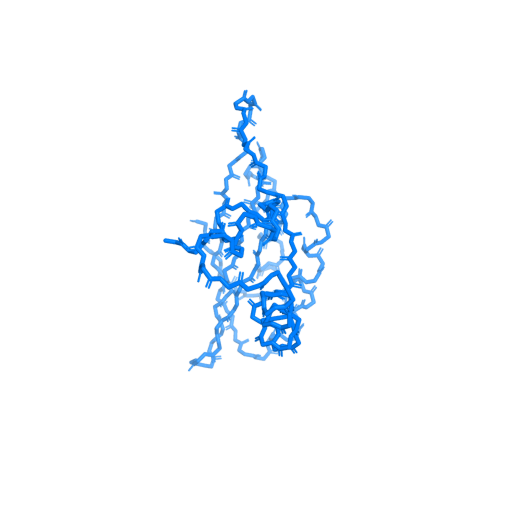R A 1 105 ? 15.956 10.387 0.471 1.00 83.38 105 THR A O 1
ATOM 860 N N . TYR A 1 106 ? 17.648 8.974 0.872 1.00 80.19 106 TYR A N 1
ATOM 861 C CA . TYR A 1 106 ? 18.639 9.983 1.264 1.00 80.19 106 TYR A CA 1
ATOM 862 C C . TYR A 1 106 ? 19.576 10.361 0.111 1.00 80.19 106 TYR A C 1
ATOM 864 O O . TYR A 1 106 ? 20.348 11.305 0.228 1.00 80.19 106 TYR A O 1
ATOM 872 N N . ASP A 1 107 ? 19.522 9.598 -0.978 1.00 82.75 107 ASP A N 1
ATOM 873 C CA . ASP A 1 107 ? 20.400 9.699 -2.134 1.00 82.75 107 ASP A CA 1
ATOM 874 C C . ASP A 1 107 ? 19.540 9.582 -3.399 1.00 82.75 107 ASP A C 1
ATOM 876 O O . ASP A 1 107 ? 19.150 8.486 -3.824 1.00 82.75 107 ASP A O 1
ATOM 880 N N . VAL A 1 108 ? 19.157 10.741 -3.935 1.00 80.75 108 VAL A N 1
ATOM 881 C CA . VAL A 1 108 ? 18.315 10.861 -5.132 1.00 80.75 108 VAL A CA 1
ATOM 882 C C . VAL A 1 108 ? 19.043 10.306 -6.354 1.00 80.75 108 VAL A C 1
ATOM 884 O O . VAL A 1 108 ? 18.442 9.571 -7.133 1.00 80.75 108 VAL A O 1
ATOM 887 N N . GLU A 1 109 ? 20.345 10.576 -6.489 1.00 82.06 109 GLU A N 1
ATOM 888 C CA . GLU A 1 109 ? 21.145 10.138 -7.639 1.00 82.06 109 GLU A CA 1
ATOM 889 C C . GLU A 1 109 ? 21.244 8.615 -7.732 1.00 82.06 109 GLU A C 1
ATOM 891 O O . GLU A 1 109 ? 21.204 8.046 -8.825 1.00 82.06 109 GLU A O 1
ATOM 896 N N . LYS A 1 110 ? 21.378 7.929 -6.592 1.00 82.31 110 LYS A N 1
ATOM 897 C CA . LYS A 1 110 ? 21.395 6.463 -6.558 1.00 82.31 110 LYS A CA 1
ATOM 898 C C . LYS A 1 110 ? 20.077 5.873 -7.053 1.00 82.31 110 LYS A C 1
ATOM 900 O O . LYS A 1 110 ? 20.099 4.891 -7.798 1.00 82.31 110 LYS A O 1
ATOM 905 N N . ILE A 1 111 ? 18.948 6.447 -6.632 1.00 80.38 111 ILE A N 1
ATOM 906 C CA . ILE A 1 111 ? 17.626 5.997 -7.075 1.00 80.38 111 ILE A CA 1
ATOM 907 C C . ILE A 1 111 ? 17.436 6.308 -8.557 1.00 80.38 111 ILE A C 1
ATOM 909 O O . ILE A 1 111 ? 17.062 5.406 -9.298 1.00 80.38 111 ILE A O 1
ATOM 913 N N . ASP A 1 112 ? 17.777 7.514 -9.011 1.00 79.31 112 ASP A N 1
ATOM 914 C CA . ASP A 1 112 ? 17.685 7.884 -10.425 1.00 79.31 112 ASP A CA 1
ATOM 915 C C . ASP A 1 112 ? 18.487 6.922 -11.316 1.00 79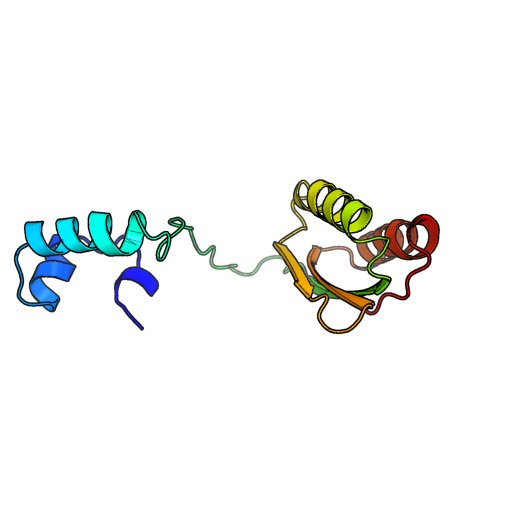.31 112 ASP A C 1
ATOM 917 O O . ASP A 1 112 ? 17.924 6.327 -12.229 1.00 79.31 112 ASP A O 1
ATOM 921 N N . LYS A 1 113 ? 19.753 6.626 -10.986 1.00 81.69 113 LYS A N 1
ATOM 922 C CA . LYS A 1 113 ? 20.572 5.650 -11.739 1.00 81.69 113 LYS A CA 1
ATOM 923 C C . LYS A 1 113 ? 19.947 4.256 -11.790 1.00 81.69 113 LYS A C 1
ATOM 925 O O . LYS A 1 113 ? 20.010 3.578 -12.815 1.00 81.69 113 LYS A O 1
ATOM 930 N N . TYR A 1 114 ? 19.377 3.802 -10.677 1.00 78.44 114 TYR A N 1
ATOM 931 C CA . TYR A 1 114 ? 18.746 2.488 -10.596 1.00 78.44 114 TYR A CA 1
ATOM 932 C C . TYR A 1 114 ? 17.466 2.419 -11.439 1.00 78.44 114 TYR A C 1
ATOM 934 O O . TYR A 1 114 ? 17.272 1.459 -12.185 1.00 78.44 114 TYR A O 1
ATOM 942 N N . LEU A 1 115 ? 16.630 3.455 -11.375 1.00 76.50 115 LEU A N 1
ATOM 943 C CA . LEU A 1 115 ? 15.401 3.538 -12.159 1.00 76.50 115 LEU A CA 1
ATOM 944 C C . LEU A 1 115 ? 15.695 3.758 -13.644 1.00 76.50 115 LEU A C 1
ATOM 946 O O . LEU A 1 115 ? 15.037 3.135 -14.468 1.00 76.50 115 LEU A O 1
ATOM 950 N N . HIS A 1 116 ? 16.722 4.536 -13.992 1.00 76.31 116 HIS A N 1
ATOM 951 C CA . HIS A 1 116 ? 17.187 4.692 -15.370 1.00 76.31 116 HIS A CA 1
ATOM 952 C C . HIS A 1 116 ? 17.568 3.346 -15.983 1.00 76.31 116 HIS A C 1
ATOM 954 O O . HIS A 1 116 ? 17.150 3.014 -17.089 1.00 76.31 116 HIS A O 1
ATOM 960 N N . ARG A 1 117 ? 18.301 2.527 -15.224 1.00 76.25 117 ARG A N 1
ATOM 961 C CA . ARG A 1 117 ? 18.665 1.176 -15.647 1.00 76.25 117 ARG A CA 1
ATOM 962 C C . ARG A 1 117 ? 17.434 0.287 -15.840 1.00 76.25 117 ARG A C 1
ATOM 964 O O . ARG A 1 117 ? 17.339 -0.420 -16.832 1.00 76.25 117 ARG A O 1
ATOM 971 N N . ILE A 1 118 ? 16.482 0.310 -14.908 1.00 73.81 118 ILE A N 1
ATOM 972 C CA . ILE A 1 118 ? 15.291 -0.550 -14.983 1.00 73.81 118 ILE A CA 1
ATOM 973 C C . ILE A 1 118 ? 14.335 -0.089 -16.085 1.00 73.81 118 ILE A C 1
ATOM 975 O O . ILE A 1 118 ? 13.969 -0.870 -16.956 1.00 73.81 118 ILE A O 1
ATOM 979 N N . PHE A 1 119 ? 13.916 1.171 -16.071 1.00 73.38 119 PHE A N 1
ATOM 980 C CA . PHE A 1 119 ? 12.880 1.666 -16.975 1.00 73.38 119 PHE A CA 1
ATOM 981 C C . PHE A 1 119 ? 13.426 2.042 -18.351 1.00 73.38 119 PHE A C 1
ATOM 983 O O . PHE A 1 119 ? 12.774 1.756 -19.356 1.00 73.38 119 PHE A O 1
ATOM 990 N N . GLY A 1 120 ? 14.633 2.607 -18.405 1.00 68.38 120 GLY A N 1
ATOM 991 C CA . GLY A 1 120 ? 15.295 2.966 -19.655 1.00 68.38 120 GLY A CA 1
ATOM 992 C C . GLY A 1 120 ? 15.810 1.746 -20.418 1.00 68.38 120 GLY A C 1
ATOM 993 O O . GLY A 1 120 ? 15.501 1.597 -21.598 1.00 68.38 120 GLY A O 1
ATOM 994 N N . GLU A 1 121 ? 16.554 0.845 -19.764 1.00 67.38 121 GLU A N 1
ATOM 995 C CA . GLU A 1 121 ? 17.202 -0.275 -20.471 1.00 67.38 121 GLU A CA 1
ATOM 996 C C . GLU A 1 121 ? 16.295 -1.504 -20.637 1.00 67.38 121 GLU A C 1
ATOM 998 O O . GLU A 1 121 ? 16.376 -2.173 -21.666 1.00 67.38 121 GLU A O 1
ATOM 1003 N N . VAL A 1 122 ? 15.437 -1.825 -19.657 1.00 64.31 122 VAL A N 1
ATOM 1004 C CA . VAL A 1 122 ? 14.638 -3.072 -19.684 1.00 64.31 122 VAL A CA 1
ATOM 1005 C C . VAL A 1 122 ? 13.284 -2.874 -20.359 1.00 64.31 122 VAL A C 1
ATOM 1007 O O . VAL A 1 122 ? 12.823 -3.749 -21.090 1.00 64.31 122 VAL A O 1
ATOM 1010 N N . LEU A 1 123 ? 12.637 -1.734 -20.120 1.00 62.62 123 LEU A N 1
ATOM 1011 C CA . LEU A 1 123 ? 11.270 -1.478 -20.585 1.00 62.62 123 LEU A CA 1
ATOM 1012 C C . LEU A 1 123 ? 11.199 -0.567 -21.812 1.00 62.62 123 LEU A C 1
ATOM 1014 O O . LEU A 1 123 ? 10.137 -0.470 -22.426 1.00 62.62 123 LEU A O 1
ATOM 1018 N N . GLY A 1 124 ? 12.302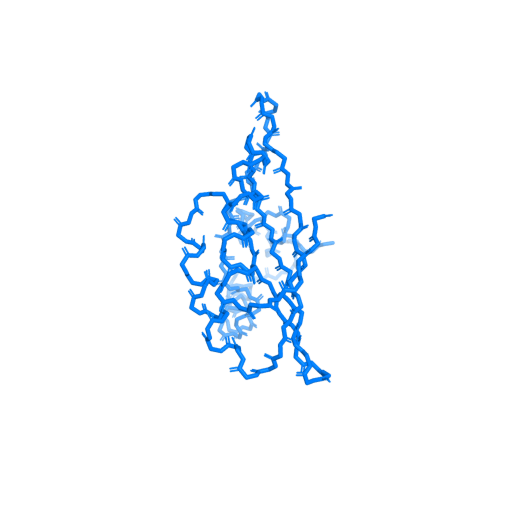 0.103 -22.170 1.00 60.16 124 GLY A N 1
ATOM 1019 C CA . GLY A 1 124 ? 12.322 1.107 -23.238 1.00 60.16 124 GLY A CA 1
ATOM 1020 C C . GLY A 1 124 ? 11.322 2.245 -23.000 1.00 60.16 124 GLY A C 1
ATOM 1021 O O . GLY A 1 124 ? 10.808 2.820 -23.960 1.00 60.16 124 GLY A O 1
ATOM 1022 N N . GLY A 1 125 ? 10.981 2.504 -21.734 1.00 58.97 125 GLY A N 1
ATOM 1023 C CA . GLY A 1 125 ? 9.967 3.467 -21.324 1.00 58.97 125 GLY A CA 1
ATOM 1024 C C . GLY A 1 125 ? 10.579 4.806 -20.932 1.00 58.97 125 GLY A C 1
ATOM 1025 O O . GLY A 1 125 ? 11.690 4.874 -20.407 1.00 58.97 125 GLY A O 1
ATOM 1026 N N . GLU A 1 126 ? 9.829 5.881 -21.154 1.00 60.44 126 GLU A N 1
ATOM 1027 C CA . GLU A 1 126 ? 10.155 7.200 -20.614 1.00 60.44 126 GLU A CA 1
ATOM 1028 C C . GLU A 1 126 ? 9.696 7.265 -19.147 1.00 60.44 126 GLU A C 1
ATOM 1030 O O . GLU A 1 126 ? 8.566 6.875 -18.820 1.00 60.44 126 GLU A O 1
ATOM 1035 N N . TYR A 1 127 ? 10.564 7.753 -18.258 1.00 63.47 127 TYR A N 1
ATOM 1036 C CA . TYR A 1 127 ? 10.213 8.044 -16.868 1.00 63.47 127 TYR A CA 1
ATOM 1037 C C . TYR A 1 127 ? 10.470 9.514 -16.545 1.00 63.47 127 TYR A C 1
ATOM 1039 O O . TYR A 1 127 ? 11.357 10.150 -17.114 1.00 63.47 127 TYR A O 1
ATOM 1047 N N . PHE A 1 128 ? 9.677 10.039 -15.617 1.00 62.78 128 PHE A N 1
ATOM 1048 C CA . PHE A 1 128 ? 9.748 11.421 -15.156 1.00 62.78 128 PHE A CA 1
ATOM 1049 C C . PHE A 1 128 ? 9.857 11.422 -13.626 1.00 62.78 128 PHE A C 1
ATOM 1051 O O . PHE A 1 128 ? 9.134 10.662 -12.968 1.00 62.78 128 PHE A O 1
ATOM 1058 N N . ILE A 1 129 ? 10.776 12.238 -13.093 1.00 58.22 129 ILE A N 1
ATOM 1059 C CA . ILE A 1 129 ? 10.941 12.545 -11.658 1.00 58.22 129 ILE A CA 1
ATOM 1060 C C . ILE A 1 129 ? 10.274 13.888 -11.367 1.00 58.22 129 ILE A C 1
ATOM 1062 O O . ILE A 1 129 ? 10.487 14.817 -12.180 1.00 58.22 129 ILE A O 1
#

Sequence (129 aa):
MAKLQMDSLTPMTEIARLLNVSVSKVNRHLQTHLISQKIIESNSLRKRILNRENPENLLFIVKGKTDYIDLMEHIISDLSKFWEFLSATYNSRTGDYVVLFMMKTYDVEKIDKYLHRIFGEVLGGEYFI

Foldseek 3Di:
DDPCVVPVPPDLVVVCVVVVHDSVVSVCCCVPPCDVVVVPVDDDDDDDPDDDQFFDKDKKKWKAFPVCVVVVVVVQVVVVVDPQWDDWDWDCVPRIIIIITIGTGSDPPVVVVVCCCCRVVPGVIDMDD